Protein AF-A0A9D4BLG5-F1 (afdb_monomer)

Solvent-accessible surface area (backbone atoms only — not comparable to full-atom values): 4244 Å² total; per-residue (Å²): 132,68,62,81,84,71,40,51,74,42,78,47,74,59,91,95,44,80,44,80,41,74,52,57,91,88,54,95,67,92,83,77,56,68,70,60,52,53,54,51,54,64,70,65,53,75,79,74,75,78,74,79,71,73,75,71,78,89,85,130

Foldseek 3Di:
DPLVVPFDWDWDDDPNDIDTDTDDPVDPDDDDDPVVVVVSVVVPDPPPPPPPPPVPDPPD

InterPro domains:
  IPR021109 Aspartic peptidase domain superfamily [G3DSA:2.40.70.10] (8-60)

pLDDT: mean 73.17, std 15.52, range [45.12, 91.69]

Radius of gyration: 21.43 Å; Cα contacts (8 Å, |Δi|>4): 30; chains: 1; bounding box: 47×15×64 Å

Nearest PDB structures (foldseek):
  9iuz-assembly1_C  TM=4.333E-01  e=2.985E+00  Arabidopsis thaliana
  8yb4-assembly1_C  TM=4.167E-01  e=7.222E+00  Arabidopsis thaliana

Secondary structure (DSSP, 8-state):
--HHHH-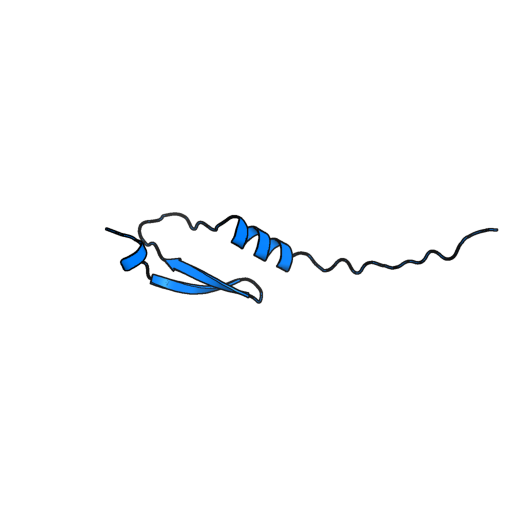EEEEEEETTEEEEEEE-TT-SS----HHHHHHHHHHHS---------------

Mean predicted aligned error: 12.98 Å

Structure (mmCIF, N/CA/C/O backbone):
data_AF-A0A9D4BLG5-F1
#
_entry.id   AF-A0A9D4BLG5-F1
#
loop_
_atom_site.group_PDB
_atom_site.id
_atom_site.type_symbol
_atom_site.label_atom_id
_atom_site.label_alt_id
_atom_site.label_comp_id
_atom_site.label_asym_id
_atom_site.label_entity_id
_atom_site.label_seq_id
_atom_site.pdbx_PDB_ins_code
_atom_site.Cartn_x
_atom_site.Cartn_y
_atom_site.Cartn_z
_atom_site.occupancy
_atom_site.B_iso_or_equiv
_atom_site.auth_seq_id
_atom_site.auth_comp_id
_atom_site.auth_asym_id
_atom_site.auth_atom_id
_atom_site.pdbx_PDB_model_num
ATOM 1 N N . MET A 1 1 ? 16.890 7.937 -16.562 1.00 45.12 1 MET A N 1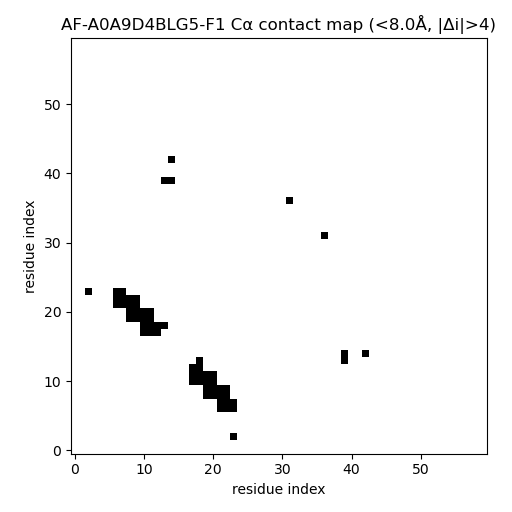
ATOM 2 C CA . MET A 1 1 ? 15.770 7.076 -16.988 1.00 45.12 1 MET A CA 1
ATOM 3 C C . MET A 1 1 ? 14.633 7.366 -16.040 1.00 45.12 1 MET A C 1
ATOM 5 O O . MET A 1 1 ? 14.817 7.152 -14.847 1.00 45.12 1 MET A O 1
ATOM 9 N N . ASP A 1 2 ? 13.526 7.906 -16.540 1.00 54.34 2 ASP A N 1
ATOM 10 C CA . ASP A 1 2 ? 12.377 8.229 -15.700 1.00 54.34 2 ASP A CA 1
ATOM 11 C C . ASP A 1 2 ? 11.636 6.937 -15.338 1.00 54.34 2 ASP A C 1
ATOM 13 O O . ASP A 1 2 ? 11.100 6.229 -16.192 1.00 54.34 2 ASP A O 1
ATOM 17 N N . LEU A 1 3 ? 11.656 6.601 -14.045 1.00 54.41 3 LEU A N 1
ATOM 18 C CA . LEU A 1 3 ? 11.015 5.408 -13.477 1.00 54.41 3 LEU A CA 1
ATOM 19 C C . LEU A 1 3 ? 9.489 5.415 -13.677 1.00 54.41 3 LEU A C 1
ATOM 21 O O . LEU A 1 3 ? 8.855 4.366 -13.597 1.00 54.41 3 LEU A O 1
ATOM 25 N N . TRP A 1 4 ? 8.901 6.579 -13.974 1.00 57.22 4 TRP A N 1
ATOM 26 C CA . TRP A 1 4 ? 7.472 6.713 -14.248 1.00 57.22 4 TRP A CA 1
ATOM 27 C C . TRP A 1 4 ? 7.046 6.233 -15.635 1.00 57.22 4 TRP A C 1
ATOM 29 O O . TRP A 1 4 ? 5.919 5.759 -15.761 1.00 57.22 4 TRP A O 1
ATOM 39 N N . ASP A 1 5 ? 7.933 6.269 -16.630 1.00 56.91 5 ASP A N 1
ATOM 40 C CA . ASP A 1 5 ? 7.591 5.828 -17.988 1.00 56.91 5 ASP A CA 1
ATOM 41 C C . ASP A 1 5 ? 7.750 4.309 -18.170 1.00 56.91 5 ASP A C 1
ATOM 43 O O . ASP A 1 5 ? 7.127 3.724 -19.053 1.00 56.91 5 ASP A O 1
ATOM 47 N N . ASN A 1 6 ? 8.560 3.652 -17.327 1.00 55.69 6 ASN A N 1
ATOM 48 C CA . ASN A 1 6 ? 8.889 2.221 -17.453 1.00 55.69 6 ASN A CA 1
ATOM 49 C C . ASN A 1 6 ? 8.483 1.355 -16.250 1.00 55.69 6 ASN A C 1
ATOM 51 O O . ASN A 1 6 ? 8.594 0.130 -16.316 1.00 55.69 6 ASN A O 1
ATOM 55 N N . GLY A 1 7 ? 8.040 1.950 -15.141 1.00 62.91 7 GLY A N 1
ATOM 56 C CA . GLY A 1 7 ? 7.620 1.182 -13.976 1.00 62.91 7 GLY A CA 1
ATOM 57 C C . GLY A 1 7 ? 6.307 0.447 -14.245 1.00 62.91 7 GLY A C 1
ATOM 58 O O . GLY A 1 7 ? 5.295 1.049 -14.609 1.00 62.91 7 GLY A O 1
ATOM 59 N N . MET A 1 8 ? 6.303 -0.876 -14.068 1.00 73.00 8 MET A N 1
ATOM 60 C CA . MET A 1 8 ? 5.092 -1.673 -14.257 1.00 73.00 8 MET A CA 1
ATOM 61 C C . MET A 1 8 ? 4.130 -1.412 -13.097 1.00 73.00 8 MET A C 1
ATOM 63 O O . MET A 1 8 ? 4.364 -1.835 -11.964 1.00 73.00 8 MET A O 1
ATOM 67 N N . ASN A 1 9 ? 3.026 -0.722 -13.382 1.00 81.56 9 ASN A N 1
ATOM 68 C CA . ASN A 1 9 ? 1.950 -0.542 -12.416 1.00 81.56 9 ASN A CA 1
ATOM 69 C C . ASN A 1 9 ? 1.184 -1.859 -12.244 1.00 81.56 9 ASN A C 1
ATOM 7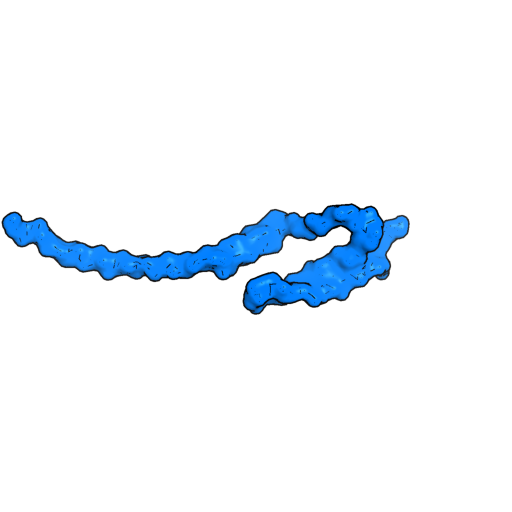1 O O . ASN A 1 9 ? 0.542 -2.343 -13.175 1.00 81.56 9 ASN A O 1
ATOM 75 N N . THR A 1 10 ? 1.217 -2.419 -11.038 1.00 82.19 10 THR A N 1
ATOM 76 C CA . THR A 1 10 ? 0.522 -3.661 -10.686 1.00 82.19 10 THR A CA 1
ATOM 77 C C . THR A 1 10 ? -0.539 -3.385 -9.632 1.00 82.19 10 THR A C 1
ATOM 79 O O . THR A 1 10 ? -0.303 -2.658 -8.671 1.00 82.19 10 THR A O 1
ATOM 82 N N . LYS A 1 11 ? -1.727 -3.973 -9.788 1.00 86.69 11 LYS A N 1
ATOM 83 C CA . LYS A 1 11 ? -2.781 -3.900 -8.769 1.00 86.69 11 LYS A CA 1
ATOM 84 C C . LYS A 1 11 ? -2.631 -5.062 -7.792 1.00 86.69 11 LYS A C 1
ATOM 86 O O . LYS A 1 11 ? -2.548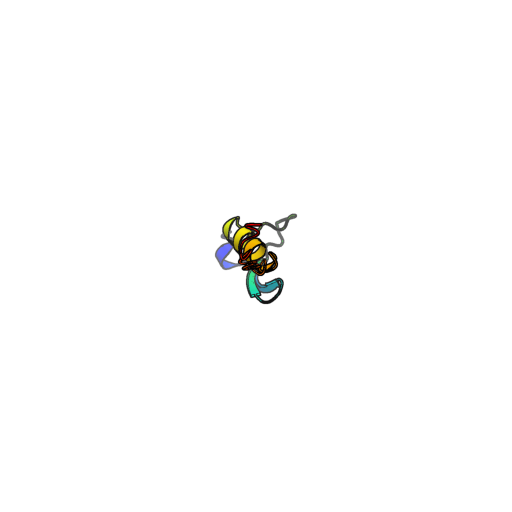 -6.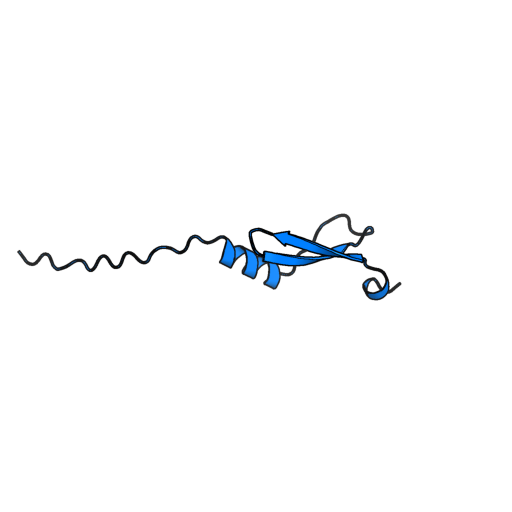209 -8.221 1.00 86.69 11 LYS A O 1
ATOM 91 N N . CYS A 1 12 ? -2.649 -4.777 -6.496 1.00 84.12 12 CYS A N 1
ATOM 92 C CA . CYS A 1 12 ? -2.636 -5.781 -5.436 1.00 84.12 12 CYS A CA 1
ATOM 93 C C . CYS A 1 12 ? -3.767 -5.503 -4.441 1.00 84.12 12 CYS A C 1
ATOM 95 O O . CYS A 1 12 ? -4.138 -4.351 -4.206 1.00 84.12 12 CYS A O 1
ATOM 97 N N . LYS A 1 13 ? -4.347 -6.565 -3.879 1.00 86.94 13 LYS A N 1
ATOM 98 C CA . LYS A 1 13 ? -5.361 -6.453 -2.830 1.00 86.94 13 LYS A CA 1
ATOM 99 C C . LYS A 1 13 ? -4.694 -6.479 -1.463 1.00 86.94 13 LYS A C 1
ATOM 101 O O . LYS A 1 13 ? -3.928 -7.393 -1.174 1.00 86.94 13 LYS A O 1
ATOM 106 N N . ILE A 1 14 ? -5.035 -5.510 -0.624 1.00 85.31 14 ILE A N 1
ATOM 107 C CA . ILE A 1 14 ? -4.669 -5.487 0.791 1.00 85.31 14 ILE A CA 1
ATOM 108 C C . ILE A 1 14 ? -5.976 -5.448 1.574 1.00 85.31 14 ILE A C 1
ATOM 110 O O . ILE A 1 14 ? -6.780 -4.533 1.396 1.00 85.31 14 ILE A O 1
ATOM 114 N N . LEU A 1 15 ? -6.202 -6.458 2.421 1.00 84.81 15 LEU A N 1
ATOM 115 C CA . LEU A 1 15 ? -7.500 -6.695 3.063 1.00 84.81 15 LEU A CA 1
ATOM 116 C C . LEU A 1 15 ? -8.610 -6.809 1.998 1.00 84.81 15 LEU A C 1
ATOM 118 O O . LEU A 1 15 ? -8.523 -7.652 1.106 1.00 84.81 15 LEU A O 1
ATOM 122 N N . ASN A 1 16 ? -9.621 -5.940 2.073 1.00 84.25 16 ASN A N 1
ATOM 123 C CA . ASN A 1 16 ? -10.750 -5.884 1.145 1.00 84.25 16 ASN A CA 1
ATOM 124 C C . ASN A 1 16 ? -10.630 -4.749 0.111 1.00 84.25 16 ASN A C 1
ATOM 126 O O . ASN A 1 16 ? -11.553 -4.554 -0.678 1.00 84.25 16 ASN A O 1
ATOM 130 N N . GLU A 1 17 ? -9.511 -4.020 0.085 1.00 83.12 17 GLU A N 1
ATOM 131 C CA . GLU A 1 17 ? -9.284 -2.908 -0.841 1.00 83.12 17 GLU A CA 1
ATOM 132 C C . GLU A 1 17 ? -8.202 -3.223 -1.880 1.00 83.12 17 GLU A C 1
ATOM 134 O O . GLU A 1 17 ? -7.330 -4.070 -1.683 1.00 83.12 17 GLU A O 1
ATOM 139 N N . THR A 1 18 ? -8.288 -2.561 -3.036 1.00 88.19 18 THR A N 1
ATOM 140 C CA . THR A 1 18 ? -7.337 -2.726 -4.145 1.00 88.19 18 THR A CA 1
ATOM 141 C C . THR A 1 18 ? -6.452 -1.493 -4.252 1.00 88.19 18 THR A C 1
ATOM 143 O O . THR A 1 18 ? -6.955 -0.389 -4.443 1.00 88.19 18 THR A O 1
ATOM 146 N N . PHE A 1 19 ? -5.140 -1.701 -4.204 1.00 86.38 19 PHE A N 1
ATOM 147 C CA . PHE A 1 19 ? -4.117 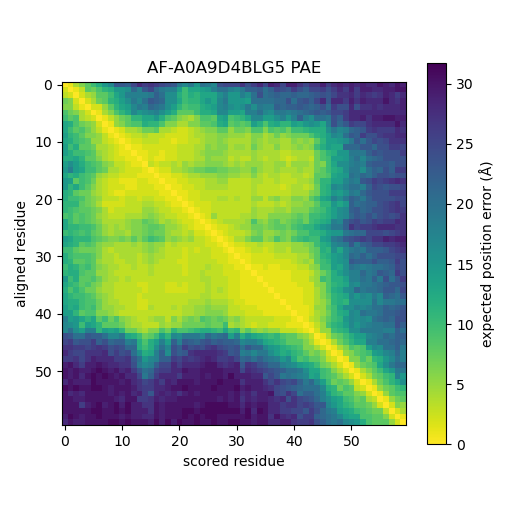-0.666 -4.310 1.00 86.38 19 PHE A CA 1
ATOM 148 C C . PHE A 1 19 ? -3.286 -0.865 -5.580 1.00 86.38 19 PHE A C 1
ATOM 150 O O . PHE A 1 19 ? -3.074 -1.992 -6.031 1.00 86.38 19 PHE A O 1
ATOM 157 N N . THR A 1 20 ? -2.803 0.234 -6.157 1.00 87.88 20 THR A N 1
ATOM 158 C CA . THR A 1 20 ? -1.863 0.209 -7.285 1.00 87.88 20 THR A CA 1
ATOM 159 C C . THR A 1 20 ? -0.450 0.427 -6.761 1.00 87.88 20 THR A C 1
ATOM 161 O O . THR A 1 20 ? -0.200 1.383 -6.030 1.00 87.88 20 THR A O 1
ATOM 164 N N . PHE A 1 21 ? 0.464 -0.446 -7.161 1.00 85.62 21 PHE A N 1
ATOM 165 C CA . PHE A 1 21 ? 1.875 -0.426 -6.810 1.00 85.62 21 PHE A CA 1
ATOM 166 C C . PHE A 1 21 ? 2.719 -0.198 -8.053 1.00 85.62 21 PHE A C 1
ATOM 168 O O . PHE A 1 21 ? 2.428 -0.754 -9.111 1.00 85.62 21 PHE A O 1
ATOM 175 N N . LEU A 1 22 ? 3.795 0.565 -7.898 1.00 86.56 22 LEU A N 1
ATOM 176 C CA . LEU A 1 22 ? 4.859 0.631 -8.888 1.00 86.56 22 LEU A CA 1
ATOM 177 C C . LEU A 1 22 ? 5.847 -0.502 -8.600 1.00 86.56 22 LEU A C 1
ATOM 179 O O . LEU A 1 22 ? 6.387 -0.574 -7.496 1.00 86.56 22 LEU A O 1
ATOM 183 N N . VAL A 1 23 ? 6.074 -1.387 -9.569 1.00 82.56 23 VAL A N 1
ATOM 184 C CA . VAL A 1 23 ? 7.133 -2.396 -9.467 1.00 82.56 23 VAL A CA 1
ATOM 185 C C . VAL A 1 23 ? 8.440 -1.771 -9.939 1.00 82.56 23 VAL A C 1
ATOM 187 O O . VAL A 1 23 ? 8.612 -1.503 -11.129 1.00 82.56 23 VAL A O 1
ATOM 190 N N . ASP A 1 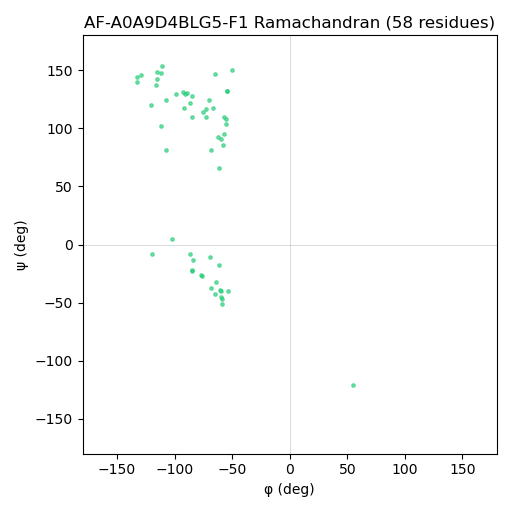24 ? 9.346 -1.541 -8.993 1.00 83.69 24 ASP A N 1
ATOM 191 C CA . ASP A 1 24 ? 10.708 -1.080 -9.245 1.00 83.69 24 ASP A CA 1
ATOM 192 C C . ASP A 1 24 ? 11.707 -2.193 -8.899 1.00 83.69 24 ASP A C 1
ATOM 194 O O . ASP A 1 24 ? 12.025 -2.425 -7.733 1.00 83.69 24 ASP A O 1
ATOM 198 N N . ASN A 1 25 ? 12.210 -2.880 -9.928 1.00 79.69 25 ASN A N 1
ATOM 199 C CA . ASN A 1 25 ? 13.185 -3.966 -9.782 1.00 79.69 25 ASN A CA 1
ATOM 200 C C . ASN A 1 25 ? 14.575 -3.481 -9.325 1.00 79.69 25 ASN A C 1
ATOM 202 O O . ASN A 1 25 ? 15.423 -4.309 -8.996 1.00 79.69 25 ASN A O 1
ATOM 206 N N . GLY A 1 26 ? 14.832 -2.167 -9.327 1.00 84.19 26 GLY A N 1
ATOM 207 C CA . GLY A 1 26 ? 16.059 -1.578 -8.790 1.00 84.19 26 GLY A CA 1
ATOM 208 C C . GLY A 1 26 ? 16.016 -1.354 -7.276 1.00 84.19 26 GLY A C 1
ATOM 209 O O . GLY A 1 26 ? 17.059 -1.125 -6.663 1.00 84.19 26 GLY A O 1
ATOM 210 N N . SER A 1 27 ? 14.834 -1.440 -6.664 1.00 82.69 27 SER A N 1
ATOM 211 C CA . SER A 1 27 ? 14.638 -1.223 -5.234 1.00 82.69 27 SER A CA 1
ATOM 212 C C . SER A 1 27 ? 14.726 -2.533 -4.446 1.00 82.69 27 SER A C 1
ATOM 214 O O . SER A 1 27 ? 14.067 -3.520 -4.759 1.00 82.69 27 SER A O 1
ATOM 216 N N . THR A 1 28 ? 15.513 -2.542 -3.368 1.00 86.56 28 THR A N 1
ATOM 217 C CA . THR A 1 28 ? 15.655 -3.703 -2.464 1.00 86.56 28 THR A CA 1
ATOM 218 C C . THR A 1 28 ? 14.602 -3.740 -1.356 1.00 86.56 28 THR A C 1
ATOM 220 O O . THR A 1 28 ? 14.512 -4.722 -0.620 1.00 86.56 28 THR A O 1
ATOM 223 N N . ALA A 1 29 ? 13.805 -2.678 -1.227 1.00 83.75 29 ALA A N 1
ATOM 224 C CA . ALA A 1 29 ? 12.776 -2.538 -0.211 1.00 83.75 29 ALA A CA 1
ATOM 225 C C . ALA A 1 29 ? 11.461 -2.058 -0.829 1.00 83.75 29 ALA A C 1
ATOM 227 O O . ALA A 1 29 ? 11.445 -1.224 -1.734 1.00 83.75 29 ALA A O 1
ATOM 228 N N . SER A 1 30 ? 10.347 -2.554 -0.295 1.00 86.44 30 SER A N 1
ATOM 229 C CA . SER A 1 30 ? 9.019 -2.044 -0.623 1.00 86.44 30 SER A CA 1
ATOM 230 C C . SER A 1 30 ? 8.698 -0.838 0.251 1.00 86.44 30 SER A C 1
ATOM 232 O O . SER A 1 30 ? 8.779 -0.906 1.476 1.00 86.44 30 SER A O 1
ATOM 234 N N . LEU A 1 31 ? 8.305 0.261 -0.383 1.00 87.56 31 LEU A N 1
ATOM 235 C CA . LEU A 1 31 ? 7.891 1.482 0.295 1.00 87.56 31 LEU A CA 1
ATOM 236 C C . LEU A 1 31 ? 6.398 1.714 0.081 1.00 87.56 31 LEU A C 1
ATOM 238 O O . LEU A 1 31 ? 5.842 1.398 -0.970 1.00 87.56 31 LEU A O 1
ATOM 242 N N . MET A 1 32 ? 5.751 2.301 1.082 1.00 88.38 32 MET A N 1
ATOM 243 C CA . MET A 1 32 ? 4.351 2.702 1.019 1.00 88.38 32 MET A CA 1
ATOM 244 C C . MET A 1 32 ? 4.217 4.130 1.539 1.00 88.38 32 MET A C 1
ATOM 246 O O . MET A 1 32 ? 4.858 4.509 2.517 1.00 88.38 32 MET A O 1
ATOM 250 N N . SER A 1 33 ? 3.383 4.938 0.881 1.00 89.19 33 SER A N 1
ATOM 251 C CA .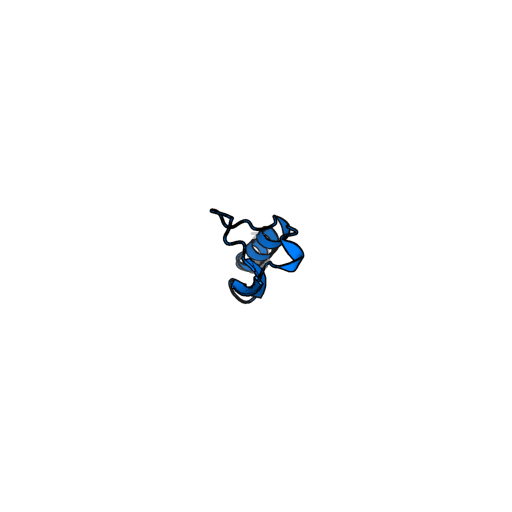 SER A 1 33 ? 3.110 6.294 1.362 1.00 89.19 33 SER A CA 1
ATOM 252 C C . SER A 1 33 ? 2.394 6.256 2.714 1.00 89.19 33 SER A C 1
ATOM 254 O O . SER A 1 33 ? 1.549 5.390 2.949 1.00 89.19 33 SER A O 1
ATOM 256 N N . LYS A 1 34 ? 2.662 7.247 3.572 1.00 91.69 34 LYS A N 1
ATOM 257 C CA . LYS A 1 34 ? 1.968 7.389 4.861 1.00 91.69 34 LYS A CA 1
ATOM 258 C C . LYS A 1 34 ? 0.442 7.398 4.696 1.00 91.69 34 LYS A C 1
ATOM 260 O O . LYS A 1 34 ? -0.256 6.732 5.440 1.00 91.69 34 LYS A O 1
ATOM 265 N N . ARG A 1 35 ? -0.069 8.062 3.654 1.00 88.50 35 ARG A N 1
ATOM 266 C CA . ARG A 1 35 ? -1.506 8.097 3.344 1.00 88.50 35 ARG A CA 1
ATOM 267 C C . ARG A 1 35 ? -2.093 6.703 3.097 1.00 88.50 35 ARG A C 1
ATOM 269 O O . ARG A 1 35 ? -3.176 6.417 3.592 1.00 88.50 35 ARG A O 1
ATOM 276 N N . ALA A 1 36 ? -1.407 5.864 2.320 1.00 86.81 36 ALA A N 1
ATOM 277 C CA . ALA A 1 36 ? -1.862 4.498 2.055 1.00 86.81 36 ALA A CA 1
ATOM 278 C C . ALA A 1 36 ? -1.784 3.628 3.320 1.00 86.81 36 ALA A C 1
ATOM 280 O O . ALA A 1 36 ? -2.698 2.852 3.581 1.00 86.81 36 ALA A O 1
ATOM 281 N N . TYR A 1 37 ? -0.744 3.815 4.141 1.00 88.81 37 TYR A N 1
ATOM 282 C CA . TYR A 1 37 ? -0.642 3.167 5.450 1.00 88.81 37 TYR A CA 1
ATOM 283 C C . TYR A 1 37 ? -1.824 3.531 6.359 1.00 88.81 37 TYR A C 1
ATOM 285 O O . TYR A 1 37 ? -2.497 2.641 6.870 1.00 88.81 37 TYR A O 1
ATOM 293 N N . ASP A 1 38 ? -2.120 4.826 6.505 1.00 88.25 38 ASP A N 1
ATOM 294 C CA . ASP A 1 38 ? -3.210 5.316 7.354 1.00 88.25 38 ASP A CA 1
ATOM 295 C C . ASP A 1 38 ? -4.572 4.771 6.881 1.00 88.25 38 ASP A C 1
ATOM 297 O O . ASP A 1 38 ? -5.399 4.368 7.695 1.00 88.25 38 ASP A O 1
ATOM 301 N N . GLN A 1 39 ? -4.799 4.684 5.563 1.00 85.94 39 GLN A N 1
ATOM 302 C CA . GLN A 1 39 ? -6.001 4.056 4.999 1.00 85.94 39 GLN A CA 1
ATOM 303 C C . GLN A 1 39 ? -6.143 2.594 5.435 1.00 85.94 39 GLN A C 1
ATOM 305 O O . GLN A 1 39 ? -7.214 2.196 5.884 1.00 85.94 39 GLN A O 1
ATOM 310 N N . ILE A 1 40 ? -5.069 1.808 5.360 1.00 87.06 40 ILE A N 1
ATOM 311 C CA . ILE A 1 40 ? -5.078 0.404 5.791 1.00 87.06 40 ILE A CA 1
ATOM 31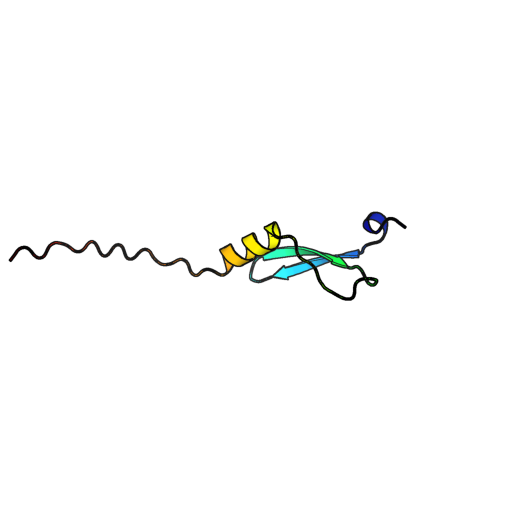2 C C . ILE A 1 40 ? -5.308 0.301 7.304 1.00 87.06 40 ILE A C 1
ATOM 314 O O . ILE A 1 40 ? -6.119 -0.515 7.737 1.00 87.06 40 ILE A O 1
ATOM 318 N N . ASP A 1 41 ? -4.666 1.156 8.103 1.00 87.12 41 ASP A N 1
ATOM 319 C CA . ASP A 1 41 ? -4.846 1.199 9.560 1.00 87.12 41 ASP A CA 1
ATOM 320 C C . ASP A 1 41 ? -6.309 1.488 9.946 1.00 87.12 41 ASP A C 1
ATOM 322 O O . ASP A 1 41 ? -6.870 0.848 10.839 1.00 87.12 41 ASP A O 1
ATOM 326 N N . HIS A 1 42 ? -6.985 2.384 9.219 1.00 83.44 42 HIS A N 1
ATOM 327 C CA . HIS A 1 42 ? -8.419 2.630 9.396 1.00 83.44 42 HIS A CA 1
ATOM 328 C C . HIS A 1 42 ? -9.295 1.415 9.047 1.00 83.44 42 HIS A C 1
ATOM 330 O O . HIS A 1 42 ? -10.331 1.226 9.684 1.00 83.44 42 HIS A O 1
ATOM 336 N N . LEU A 1 43 ? -8.894 0.588 8.076 1.00 80.12 43 LEU A N 1
ATOM 337 C CA . LEU A 1 43 ? -9.625 -0.623 7.675 1.00 80.12 43 LEU A CA 1
ATOM 338 C C . LEU A 1 43 ? -9.437 -1.791 8.650 1.00 80.12 43 LEU A C 1
ATOM 340 O O . LEU A 1 43 ? -10.301 -2.663 8.729 1.00 80.12 43 LEU A O 1
ATOM 344 N N . GLN A 1 44 ? -8.314 -1.832 9.374 1.00 72.25 44 GLN A N 1
ATOM 345 C CA . GLN A 1 44 ? -7.994 -2.908 10.319 1.00 72.25 44 GLN A CA 1
ATOM 346 C C . GLN A 1 44 ? -8.604 -2.709 11.701 1.00 72.25 44 GLN A C 1
ATOM 348 O O . GLN A 1 44 ? -8.775 -3.685 12.433 1.00 72.25 44 GLN A O 1
ATOM 353 N N . LYS A 1 45 ? -8.935 -1.470 12.080 1.00 63.66 45 LYS A N 1
ATOM 354 C CA . LYS A 1 45 ? -9.537 -1.211 13.386 1.00 63.66 45 LYS A CA 1
ATOM 355 C C . LYS A 1 45 ? -10.928 -1.849 13.424 1.00 63.66 45 LYS A C 1
ATOM 357 O O . LYS A 1 45 ? -11.797 -1.435 12.650 1.00 63.66 45 LYS A O 1
ATOM 362 N N . PRO A 1 46 ? -11.182 -2.837 14.309 1.00 55.62 46 PRO A N 1
ATOM 363 C CA . PRO A 1 46 ? -12.542 -3.290 14.536 1.00 55.62 46 PRO A CA 1
ATOM 364 C C . PRO A 1 46 ? -13.363 -2.058 14.903 1.00 55.62 46 PRO A C 1
ATOM 366 O O . PRO A 1 46 ? -12.933 -1.253 15.733 1.00 55.62 46 PRO A O 1
ATOM 369 N N . LYS A 1 47 ? -14.529 -1.888 14.269 1.00 56.41 47 LYS A N 1
ATOM 370 C CA . LYS A 1 47 ? -15.523 -0.936 14.761 1.00 56.41 47 LYS A CA 1
ATOM 371 C C . LYS A 1 47 ? -15.777 -1.336 16.207 1.00 56.41 47 LYS A C 1
ATOM 373 O O . LYS A 1 47 ? -16.422 -2.354 16.448 1.00 56.41 47 LYS A O 1
ATOM 378 N N . LEU A 1 48 ? -15.215 -0.586 17.154 1.00 46.62 48 LEU A N 1
ATOM 379 C CA . LEU A 1 48 ? -15.664 -0.635 18.531 1.00 46.62 48 LEU A CA 1
ATOM 380 C C . LEU A 1 48 ? -17.152 -0.338 18.424 1.00 46.62 48 LEU A C 1
ATOM 382 O O . LEU A 1 48 ? -17.546 0.760 18.035 1.00 46.62 48 LEU A O 1
ATOM 386 N N . ILE A 1 49 ? -17.969 -1.365 18.632 1.00 57.81 49 ILE A N 1
ATOM 387 C CA . ILE A 1 49 ? -19.385 -1.169 18.869 1.00 57.81 49 ILE A CA 1
ATOM 388 C C . ILE A 1 49 ? -19.389 -0.244 20.076 1.00 57.81 49 ILE A C 1
ATOM 390 O O . ILE A 1 49 ? -18.941 -0.640 21.152 1.00 57.81 49 ILE A O 1
ATOM 394 N N . GLU A 1 50 ? -19.778 1.014 19.867 1.00 47.50 50 GLU A N 1
ATOM 395 C CA . GLU A 1 50 ? -20.142 1.900 20.954 1.00 47.50 50 GLU A CA 1
ATOM 396 C C . GLU A 1 50 ? -21.254 1.175 21.690 1.00 47.50 50 GLU A C 1
ATOM 398 O O . GLU A 1 50 ? -22.421 1.190 21.293 1.00 47.50 50 GLU A O 1
ATOM 403 N N . THR A 1 51 ? -20.879 0.457 22.740 1.00 47.00 51 THR A N 1
ATOM 404 C CA . THR A 1 51 ? -21.819 -0.009 23.727 1.00 47.00 51 THR A CA 1
ATOM 405 C C . THR A 1 51 ? -22.391 1.274 24.310 1.00 47.00 51 THR A C 1
ATOM 407 O O . THR A 1 51 ? -21.838 1.845 25.247 1.00 47.00 51 THR A O 1
ATOM 410 N N . GLN A 1 52 ? -23.507 1.747 23.749 1.00 55.75 52 GLN A N 1
ATOM 411 C CA . GLN A 1 52 ? -24.484 2.546 24.469 1.00 55.75 52 GLN A CA 1
ATOM 412 C C . GLN A 1 52 ? -25.023 1.671 25.608 1.00 55.75 52 GLN A C 1
ATOM 414 O O . GLN A 1 52 ? -26.199 1.322 25.659 1.00 55.75 52 GLN A O 1
ATOM 419 N N . ASN A 1 53 ? -24.159 1.326 26.563 1.00 52.97 53 ASN A N 1
ATOM 420 C CA . ASN A 1 53 ? -24.580 1.094 27.922 1.00 52.97 53 ASN A CA 1
ATOM 421 C C . ASN A 1 53 ? -25.005 2.465 28.427 1.00 52.97 53 ASN A C 1
ATOM 423 O O . ASN A 1 53 ? -24.273 3.192 29.090 1.00 52.97 53 ASN A O 1
ATOM 427 N N . LYS A 1 54 ? -26.235 2.818 28.059 1.00 55.50 54 LYS A N 1
ATOM 428 C CA . LYS A 1 54 ? -27.084 3.705 28.823 1.00 55.50 54 LYS A CA 1
ATOM 429 C C . LYS A 1 54 ? -27.213 3.018 30.183 1.00 55.50 54 LYS A C 1
ATOM 431 O O . LYS A 1 54 ? -28.116 2.209 30.378 1.00 55.50 54 LYS A O 1
ATOM 436 N N . LEU A 1 55 ? -26.257 3.255 31.084 1.00 56.38 55 LEU A N 1
ATOM 437 C CA . LEU A 1 55 ? -26.415 2.963 32.501 1.00 56.38 55 LEU A CA 1
ATOM 438 C C . LEU A 1 55 ? -27.615 3.804 32.943 1.00 56.38 55 LEU A C 1
ATOM 440 O O . LEU A 1 55 ? -27.500 4.988 33.248 1.00 56.38 55 LEU A O 1
ATOM 444 N N . LYS A 1 56 ? -28.809 3.206 32.851 1.00 61.97 56 LYS A N 1
ATOM 445 C CA . LYS A 1 56 ? -29.966 3.640 33.623 1.00 61.97 56 LYS A CA 1
ATOM 446 C C . LYS A 1 56 ? -29.516 3.627 35.080 1.00 61.97 56 LYS A C 1
ATOM 448 O O . LYS A 1 56 ? -28.862 2.678 35.505 1.00 61.97 56 LYS A O 1
ATOM 453 N N . GLY A 1 57 ? -29.814 4.723 35.766 1.00 52.06 57 GLY A N 1
ATOM 454 C CA . GLY A 1 57 ? -29.288 5.045 37.080 1.00 52.06 57 GLY A CA 1
ATOM 455 C C . GLY A 1 57 ? -29.411 3.928 38.110 1.00 52.06 57 GLY A C 1
ATOM 456 O O . GLY A 1 57 ? -30.351 3.135 38.099 1.00 52.06 57 GLY A O 1
ATOM 457 N N . ALA A 1 58 ? -28.452 3.935 39.023 1.00 56.22 58 ALA A N 1
ATOM 458 C CA . ALA A 1 58 ? -28.609 3.391 40.356 1.00 56.22 58 ALA A CA 1
ATOM 459 C C . ALA A 1 58 ? -28.691 4.592 41.310 1.00 56.22 58 ALA A C 1
ATOM 461 O O . ALA A 1 58 ? -27.681 5.012 41.863 1.00 56.22 58 ALA A O 1
ATOM 462 N N . ASP A 1 59 ? -29.887 5.180 41.409 1.00 50.94 59 ASP A N 1
ATOM 463 C CA . ASP A 1 59 ? -30.319 5.881 42.619 1.00 50.94 59 ASP A CA 1
ATOM 464 C C . ASP A 1 59 ? -31.066 4.845 43.463 1.00 50.94 59 ASP A C 1
ATOM 466 O O . ASP A 1 59 ? -32.075 4.284 43.020 1.00 50.94 59 ASP A O 1
ATOM 470 N N . GLY A 1 60 ? -30.526 4.570 44.645 1.00 45.69 60 GLY A N 1
ATOM 471 C CA . GLY A 1 60 ? -31.066 3.676 45.662 1.00 45.69 60 GLY A CA 1
ATOM 472 C C . GLY A 1 60 ? -30.257 3.821 46.934 1.00 45.69 60 GLY A C 1
ATOM 473 O O . GLY A 1 60 ? -29.067 3.442 46.890 1.00 45.69 60 GLY A O 1
#

Organism: Dreissena polymorpha (NCBI:txid45954)

Sequence (60 aa):
MDLWDNGMNTKCKILNETFTFLVDNGSTASLMSKRAYDQIDHLQKPKLIETQNKLKGADG